Protein AF-A0A957N8L7-F1 (afdb_monomer_lite)

Secondary structure (DSSP, 8-state):
-HHHHHHHHHHHHHHHHHHHHHHHHHHHHHHHHHHHHHHHHHHHHHHT----------S-------SS---EEEE---TT----TT---EEE--HHHHHHHHHHHHHHHHHHHHHHHHHHTT-

pLDDT: mean 82.74, std 11.98, range [52.56, 98.06]

Radius of gyration: 49.32 Å; chains: 1; bounding box: 88×23×138 Å

Sequence (123 aa):
MKRVIVILVVIAVVGAGGWWALREFEARQAAQETAAADDTEVLDELNNIIWASGNLEPVTWAALNPLSPGLVTAIFVQQGDWVEAGDVLVALDDAVSRGAVEQAAAALAEAEAALAKLKAGAS

Structure (mmCIF, N/CA/C/O backbone):
data_AF-A0A957N8L7-F1
#
_entry.id   AF-A0A957N8L7-F1
#
loop_
_atom_site.group_PDB
_atom_site.id
_atom_site.type_symbol
_atom_site.label_atom_id
_atom_site.label_alt_id
_atom_site.label_comp_id
_atom_site.label_asym_id
_atom_site.label_entity_id
_atom_site.label_seq_id
_atom_site.pdbx_PDB_ins_code
_atom_site.Cartn_x
_atom_site.Cartn_y
_atom_site.Cartn_z
_atom_site.occupancy
_atom_site.B_iso_or_equiv
_atom_site.auth_seq_id
_atom_site.auth_comp_id
_atom_site.auth_asym_id
_atom_site.auth_atom_id
_atom_site.pdbx_PDB_model_num
ATOM 1 N N . MET A 1 1 ? 43.221 -11.003 -105.872 1.00 57.62 1 MET A N 1
ATOM 2 C CA . MET A 1 1 ? 42.058 -11.437 -105.057 1.00 57.62 1 MET A CA 1
ATOM 3 C C . MET A 1 1 ? 42.375 -11.641 -103.570 1.00 57.62 1 MET A C 1
ATOM 5 O O . MET A 1 1 ? 41.593 -11.187 -102.752 1.00 57.62 1 MET A O 1
ATOM 9 N N . LYS A 1 2 ? 43.531 -12.211 -103.182 1.00 65.88 2 LYS A N 1
ATOM 10 C CA . LYS A 1 2 ? 43.882 -12.456 -101.761 1.00 65.88 2 LYS A CA 1
ATOM 11 C C . LYS A 1 2 ? 43.935 -11.197 -100.867 1.00 65.88 2 LYS A C 1
ATOM 13 O O . LYS A 1 2 ? 43.547 -11.263 -99.712 1.00 65.88 2 LYS A O 1
ATOM 18 N N . ARG A 1 3 ? 44.355 -10.041 -101.401 1.00 70.50 3 ARG A N 1
ATOM 19 C CA . ARG A 1 3 ? 44.455 -8.773 -100.642 1.00 70.50 3 ARG A CA 1
ATOM 20 C C . ARG A 1 3 ? 43.099 -8.143 -100.291 1.00 70.50 3 ARG A C 1
ATOM 22 O O . ARG A 1 3 ? 42.978 -7.543 -99.236 1.00 70.50 3 ARG A O 1
ATOM 29 N N . VAL A 1 4 ? 42.082 -8.319 -101.139 1.00 79.88 4 VAL A N 1
ATOM 30 C CA . VAL A 1 4 ? 40.726 -7.781 -100.900 1.00 79.88 4 VAL A CA 1
ATOM 31 C C . VAL A 1 4 ? 40.023 -8.555 -99.783 1.00 79.88 4 VAL A C 1
ATOM 33 O O . VAL A 1 4 ? 39.358 -7.961 -98.943 1.00 79.88 4 VAL A O 1
ATOM 36 N N . ILE A 1 5 ? 40.247 -9.871 -99.721 1.00 82.31 5 ILE A N 1
ATOM 37 C CA . ILE A 1 5 ? 39.708 -10.737 -98.664 1.00 82.31 5 ILE A CA 1
ATOM 38 C C . ILE A 1 5 ? 40.285 -10.346 -97.297 1.00 82.31 5 ILE A C 1
ATOM 40 O O . ILE A 1 5 ? 39.541 -10.250 -96.329 1.00 82.31 5 ILE A O 1
ATOM 44 N N . VAL A 1 6 ? 41.587 -10.045 -97.220 1.00 83.12 6 VAL A N 1
ATOM 45 C CA . VAL A 1 6 ? 42.224 -9.606 -95.965 1.00 83.12 6 VAL A CA 1
ATOM 46 C C . VAL A 1 6 ? 41.625 -8.286 -95.466 1.00 83.12 6 VAL A C 1
ATOM 48 O O . VAL A 1 6 ? 41.342 -8.164 -94.280 1.00 83.12 6 VAL A O 1
ATOM 51 N N . ILE A 1 7 ? 41.365 -7.326 -96.357 1.00 83.94 7 ILE A N 1
ATOM 52 C CA . ILE A 1 7 ? 40.774 -6.031 -95.977 1.00 83.94 7 ILE A CA 1
ATOM 53 C C . ILE A 1 7 ? 39.334 -6.204 -95.469 1.00 83.94 7 ILE A C 1
ATOM 55 O O . ILE A 1 7 ? 38.971 -5.612 -94.455 1.00 83.94 7 ILE A O 1
ATOM 59 N N . LEU A 1 8 ? 38.531 -7.055 -96.115 1.00 86.94 8 LEU A N 1
ATOM 60 C CA . LEU A 1 8 ? 37.161 -7.340 -95.672 1.00 86.94 8 LEU A CA 1
ATOM 61 C C . LEU A 1 8 ? 37.110 -8.016 -94.298 1.00 86.94 8 LEU A C 1
ATOM 63 O O . LEU A 1 8 ? 36.272 -7.657 -93.474 1.00 86.94 8 LEU A O 1
ATOM 67 N N . VAL A 1 9 ? 38.023 -8.951 -94.026 1.00 86.69 9 VAL A N 1
ATOM 68 C CA . VAL A 1 9 ? 38.108 -9.615 -92.717 1.00 86.69 9 VAL A CA 1
ATOM 69 C C . VAL A 1 9 ? 38.482 -8.616 -91.622 1.00 86.69 9 VAL A C 1
ATOM 71 O O . VAL 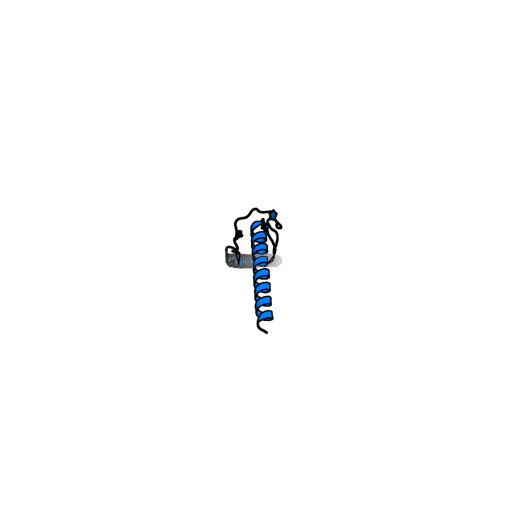A 1 9 ? 37.878 -8.632 -90.555 1.00 86.69 9 VAL A O 1
ATOM 74 N N . VAL A 1 10 ? 39.417 -7.700 -91.889 1.00 86.31 10 VAL A N 1
ATOM 75 C CA . VAL A 1 10 ? 39.798 -6.665 -90.914 1.00 86.31 10 VAL A CA 1
ATOM 76 C C . VAL A 1 10 ? 38.620 -5.738 -90.601 1.00 86.31 10 VAL A C 1
ATOM 78 O O . VAL A 1 10 ? 38.361 -5.465 -89.432 1.00 86.31 10 VAL A O 1
ATOM 81 N N . ILE A 1 11 ? 37.858 -5.310 -91.610 1.00 87.62 11 ILE A N 1
ATOM 82 C CA . ILE A 1 11 ? 36.674 -4.460 -91.400 1.00 87.62 11 ILE A CA 1
ATOM 83 C C . ILE A 1 11 ? 35.599 -5.200 -90.593 1.00 87.62 11 ILE A C 1
ATOM 85 O O . ILE A 1 11 ? 35.014 -4.615 -89.684 1.00 87.62 11 ILE A O 1
ATOM 89 N N . ALA A 1 12 ? 35.373 -6.486 -90.868 1.00 87.50 12 ALA A N 1
ATOM 90 C CA . ALA A 1 12 ? 34.419 -7.294 -90.112 1.00 87.50 12 ALA A CA 1
ATOM 91 C C . ALA A 1 12 ? 34.828 -7.446 -88.636 1.00 87.50 12 ALA A C 1
ATOM 93 O O . ALA A 1 12 ? 33.980 -7.353 -87.752 1.00 87.50 12 ALA A O 1
ATOM 94 N N . VAL A 1 13 ? 36.125 -7.616 -88.358 1.00 86.06 13 VAL A N 1
ATOM 95 C CA . VAL A 1 13 ? 36.645 -7.726 -86.986 1.00 86.06 13 VAL A CA 1
ATOM 96 C C . VAL A 1 13 ? 36.540 -6.397 -86.237 1.00 86.06 13 VAL A C 1
ATOM 98 O O . VAL A 1 13 ? 36.128 -6.390 -85.080 1.00 86.06 13 VAL A O 1
ATOM 101 N N . VAL A 1 14 ? 36.839 -5.266 -86.883 1.00 85.81 14 VAL A N 1
ATOM 102 C CA . VAL A 1 14 ? 36.686 -3.940 -86.256 1.00 85.81 14 VAL A CA 1
ATOM 103 C C . VAL A 1 14 ? 35.211 -3.596 -86.038 1.00 85.81 14 VAL A C 1
ATOM 105 O O . VAL A 1 14 ? 34.862 -3.077 -84.982 1.00 85.81 14 VAL A O 1
ATOM 108 N N . GLY A 1 15 ? 34.331 -3.937 -86.983 1.00 84.81 15 GLY A N 1
ATOM 109 C CA . GLY A 1 15 ? 32.886 -3.756 -86.831 1.00 84.81 15 GLY A CA 1
ATOM 110 C C . GLY A 1 15 ? 32.309 -4.596 -85.691 1.00 84.81 15 GLY A C 1
ATOM 111 O O . GLY A 1 15 ? 31.559 -4.081 -84.867 1.00 84.81 15 GLY A O 1
ATOM 112 N N . ALA A 1 16 ? 32.716 -5.864 -85.590 1.00 80.94 16 ALA A N 1
ATOM 113 C CA . ALA A 1 16 ? 32.310 -6.745 -84.499 1.00 80.94 16 ALA A CA 1
ATOM 114 C C . ALA A 1 16 ? 32.873 -6.287 -83.143 1.00 80.94 16 ALA A C 1
ATOM 116 O O . ALA A 1 16 ? 32.150 -6.301 -82.151 1.00 80.94 16 ALA A O 1
ATOM 117 N N . GLY A 1 17 ? 34.130 -5.832 -83.102 1.00 81.75 17 GLY A N 1
ATOM 118 C CA . GLY A 1 17 ? 34.754 -5.293 -81.893 1.00 81.75 17 GLY A CA 1
ATOM 119 C C . GLY A 1 17 ? 34.100 -3.994 -81.418 1.00 81.75 17 GLY A C 1
ATOM 120 O O . GLY A 1 17 ? 33.821 -3.847 -80.231 1.00 81.75 17 GLY A O 1
ATOM 121 N N . GLY A 1 18 ? 33.785 -3.085 -82.346 1.00 84.25 18 GLY A N 1
ATOM 122 C CA . GLY A 1 18 ? 33.058 -1.849 -82.051 1.00 84.25 18 GLY A CA 1
ATOM 123 C C . GLY A 1 18 ? 31.635 -2.113 -81.561 1.00 84.25 18 GLY A C 1
ATOM 124 O O . GLY A 1 18 ? 31.207 -1.524 -80.573 1.00 84.25 18 GLY A O 1
ATOM 125 N N . TRP A 1 19 ? 30.921 -3.050 -82.190 1.00 84.69 19 TRP A N 1
ATOM 126 C CA . TRP A 1 19 ? 29.570 -3.432 -81.771 1.00 84.69 19 TRP A CA 1
ATOM 127 C C . TRP A 1 19 ? 29.549 -4.117 -80.397 1.00 84.69 19 TRP A C 1
ATOM 129 O O . TRP A 1 19 ? 28.683 -3.829 -79.573 1.00 84.69 19 TRP A O 1
ATOM 139 N N . TRP A 1 20 ? 30.529 -4.979 -80.112 1.00 86.56 20 TRP A N 1
ATOM 140 C CA . TRP A 1 20 ? 30.641 -5.651 -78.817 1.00 86.56 20 TRP A CA 1
ATOM 141 C C . TRP A 1 20 ? 30.964 -4.672 -77.680 1.00 86.56 20 TRP A C 1
ATOM 143 O O . TRP A 1 20 ? 30.354 -4.748 -76.617 1.00 86.56 20 TRP A O 1
ATOM 153 N N . ALA A 1 21 ? 31.852 -3.702 -77.927 1.00 83.38 21 ALA A N 1
ATOM 154 C CA . ALA A 1 21 ? 32.194 -2.668 -76.953 1.00 83.38 21 ALA A CA 1
ATOM 155 C C . ALA A 1 21 ? 31.006 -1.750 -76.617 1.00 83.38 21 ALA A C 1
ATOM 157 O O . ALA A 1 21 ? 30.816 -1.400 -75.455 1.00 83.38 21 ALA A O 1
ATOM 158 N N . LEU A 1 22 ? 30.186 -1.394 -77.613 1.00 81.62 22 LEU A N 1
ATOM 159 C CA . LEU A 1 22 ? 28.981 -0.589 -77.391 1.00 81.62 22 LEU A CA 1
ATOM 160 C C . LEU A 1 22 ? 27.934 -1.352 -76.570 1.00 81.62 22 LEU A C 1
ATOM 162 O O . LEU A 1 22 ? 27.386 -0.805 -75.618 1.00 81.62 22 LEU A O 1
ATOM 166 N N . ARG A 1 23 ? 27.724 -2.639 -76.868 1.00 81.56 23 ARG A N 1
ATOM 167 C CA . ARG A 1 23 ? 26.778 -3.489 -76.129 1.00 81.56 23 ARG A CA 1
ATOM 168 C C . ARG A 1 23 ? 27.188 -3.699 -74.668 1.00 81.56 23 ARG A C 1
ATOM 170 O O . ARG A 1 23 ? 26.340 -3.700 -73.780 1.00 81.56 23 ARG A O 1
ATOM 177 N N . GLU A 1 24 ? 28.482 -3.879 -74.420 1.00 77.00 24 GLU A N 1
ATOM 178 C CA . GLU A 1 24 ? 29.035 -4.008 -73.068 1.00 77.00 24 GLU A CA 1
ATOM 179 C C . GLU A 1 24 ? 28.878 -2.703 -72.270 1.00 77.00 24 GLU A C 1
ATOM 181 O O . GLU A 1 24 ? 28.625 -2.730 -71.067 1.00 77.00 24 GLU A O 1
ATOM 186 N N . PHE A 1 25 ? 28.986 -1.551 -72.935 1.00 74.56 25 PHE A N 1
ATOM 187 C CA . PHE A 1 25 ? 28.799 -0.249 -72.300 1.00 74.56 25 PHE A CA 1
ATOM 188 C C . PHE A 1 25 ? 27.332 0.010 -71.920 1.00 74.56 25 PHE A C 1
ATOM 190 O O . PHE A 1 25 ? 27.065 0.452 -70.803 1.00 74.56 25 PHE A O 1
ATOM 197 N N . GLU A 1 26 ? 26.383 -0.340 -72.792 1.00 73.75 26 GLU A N 1
ATOM 198 C CA . GLU A 1 26 ? 24.941 -0.247 -72.507 1.00 73.75 26 GLU A CA 1
ATOM 199 C C . GLU A 1 26 ? 24.515 -1.172 -71.356 1.00 73.75 26 GLU A C 1
ATOM 201 O O . GLU A 1 26 ? 23.784 -0.755 -70.460 1.00 73.75 26 GLU A O 1
ATOM 206 N N . ALA A 1 27 ? 25.021 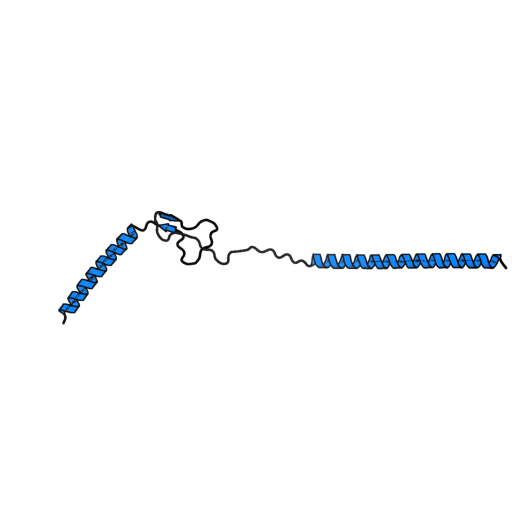-2.411 -71.320 1.00 69.75 27 ALA A N 1
ATOM 207 C CA . ALA A 1 27 ? 24.726 -3.352 -70.238 1.00 69.75 27 ALA A CA 1
ATOM 208 C C . ALA A 1 27 ? 25.233 -2.859 -68.870 1.00 69.75 27 ALA A C 1
ATOM 210 O O . ALA A 1 27 ? 24.568 -3.053 -67.851 1.00 69.75 27 ALA A O 1
ATOM 211 N N . ARG A 1 28 ? 26.393 -2.189 -68.842 1.00 69.44 28 ARG A N 1
ATOM 212 C CA . ARG A 1 28 ? 26.940 -1.588 -67.617 1.00 69.44 28 ARG A CA 1
ATOM 213 C C . ARG A 1 28 ? 26.137 -0.377 -67.154 1.00 69.44 28 ARG A C 1
ATOM 215 O O . ARG A 1 28 ? 25.945 -0.227 -65.952 1.00 69.44 28 ARG A O 1
ATOM 222 N N . GLN A 1 29 ? 25.643 0.447 -68.079 1.00 68.19 29 GLN A N 1
ATOM 223 C CA . GLN A 1 29 ? 24.766 1.569 -67.732 1.00 68.19 29 GLN A CA 1
ATOM 224 C C . GLN A 1 29 ? 23.431 1.092 -67.161 1.00 68.19 29 GLN A C 1
ATOM 226 O O . GLN A 1 29 ? 23.040 1.568 -66.102 1.00 68.19 29 GLN A O 1
ATOM 231 N N . ALA A 1 30 ? 22.789 0.097 -67.782 1.00 67.88 30 ALA A N 1
ATOM 232 C CA . ALA A 1 30 ? 21.531 -0.457 -67.279 1.00 67.88 30 ALA A CA 1
ATOM 233 C C . ALA A 1 30 ? 21.679 -1.049 -65.863 1.00 67.88 30 ALA A C 1
ATOM 235 O O . ALA A 1 30 ? 20.825 -0.839 -65.002 1.00 67.88 30 ALA A O 1
ATOM 236 N N . ALA A 1 31 ? 22.791 -1.740 -65.584 1.00 64.44 31 ALA A N 1
ATOM 237 C CA . ALA A 1 31 ? 23.078 -2.259 -64.246 1.00 64.44 31 ALA A CA 1
ATOM 238 C C . ALA A 1 31 ? 23.281 -1.140 -63.207 1.00 64.44 31 ALA A C 1
ATOM 240 O O . ALA A 1 31 ? 22.852 -1.274 -62.064 1.00 64.44 31 ALA A O 1
ATOM 241 N N . GLN A 1 32 ? 23.904 -0.029 -63.604 1.00 61.72 32 GLN A N 1
ATOM 242 C CA . GLN A 1 32 ? 24.148 1.113 -62.724 1.00 61.72 32 GLN A CA 1
ATOM 243 C C . GLN A 1 32 ? 22.876 1.931 -62.453 1.00 61.72 32 GLN A C 1
ATOM 245 O O . GLN A 1 32 ? 22.694 2.419 -61.343 1.00 61.72 32 GLN A O 1
ATOM 250 N N . GLU A 1 33 ? 21.980 2.039 -63.433 1.00 63.12 33 GLU A N 1
ATOM 251 C CA . GLU A 1 33 ? 20.679 2.704 -63.287 1.00 63.12 33 GLU A CA 1
ATOM 252 C C . GLU A 1 33 ? 19.735 1.902 -62.376 1.00 63.12 33 GLU A C 1
ATOM 254 O O . GLU A 1 33 ? 19.034 2.480 -61.552 1.00 63.12 33 GLU A O 1
ATOM 259 N N . THR A 1 34 ? 19.792 0.566 -62.450 1.00 62.88 34 THR A N 1
ATOM 260 C CA . THR A 1 34 ? 19.025 -0.326 -61.560 1.00 62.88 34 THR A CA 1
ATOM 261 C C . THR A 1 34 ? 19.531 -0.245 -60.116 1.00 62.88 34 THR A C 1
ATOM 263 O O . THR A 1 34 ? 18.728 -0.147 -59.196 1.00 62.88 34 THR A O 1
ATOM 266 N N . ALA A 1 35 ? 20.855 -0.210 -59.911 1.00 61.34 35 ALA A N 1
ATOM 267 C CA . ALA A 1 35 ? 21.445 -0.029 -58.581 1.00 61.34 35 ALA A CA 1
ATOM 268 C C . ALA A 1 35 ? 21.132 1.356 -57.986 1.00 61.34 35 ALA A C 1
ATOM 270 O O . ALA A 1 35 ? 20.843 1.468 -56.801 1.00 61.34 35 ALA A O 1
ATOM 271 N N . ALA A 1 36 ? 21.133 2.408 -58.813 1.00 61.44 36 ALA A N 1
ATOM 272 C CA . ALA A 1 36 ? 20.736 3.742 -58.375 1.00 61.44 36 ALA A CA 1
ATOM 273 C C . ALA A 1 36 ? 19.242 3.809 -58.016 1.00 61.44 36 ALA A C 1
ATOM 275 O O . ALA A 1 36 ? 18.890 4.491 -57.060 1.00 61.44 36 ALA A O 1
ATOM 276 N N . ALA A 1 37 ? 18.367 3.106 -58.743 1.00 61.16 37 ALA A N 1
ATOM 277 C CA . ALA A 1 37 ? 16.939 3.037 -58.430 1.00 61.16 37 ALA A CA 1
ATOM 278 C C . ALA A 1 37 ? 16.674 2.330 -57.088 1.00 61.16 37 ALA A C 1
ATOM 280 O O . ALA A 1 37 ? 15.946 2.884 -56.267 1.00 61.16 37 ALA A O 1
ATOM 281 N N . ASP A 1 38 ? 17.331 1.190 -56.838 1.00 60.34 38 ASP A N 1
ATOM 282 C CA . ASP A 1 38 ? 17.267 0.469 -55.554 1.00 60.34 38 ASP A CA 1
ATOM 283 C C . ASP A 1 38 ? 17.755 1.352 -54.392 1.00 60.34 38 ASP A C 1
ATOM 285 O O . ASP A 1 38 ? 17.081 1.483 -53.371 1.00 60.34 38 ASP A O 1
ATOM 289 N N . ASP A 1 39 ? 18.890 2.038 -54.565 1.00 60.03 39 ASP A N 1
ATOM 290 C CA . ASP A 1 39 ? 19.417 2.954 -53.547 1.00 60.03 39 ASP A CA 1
ATOM 291 C C . ASP A 1 39 ? 18.450 4.122 -53.275 1.00 60.03 39 ASP A C 1
ATOM 293 O O . ASP A 1 39 ? 18.357 4.609 -52.147 1.00 60.03 39 ASP A O 1
ATOM 297 N N . THR A 1 40 ? 17.701 4.571 -54.289 1.00 60.97 40 THR A N 1
ATOM 298 C CA . THR A 1 40 ? 16.724 5.658 -54.136 1.00 60.97 40 THR A CA 1
ATOM 299 C C . THR A 1 40 ? 15.458 5.186 -53.411 1.00 60.97 40 THR A C 1
ATOM 301 O O . THR A 1 40 ? 14.948 5.923 -52.569 1.00 60.97 40 THR A O 1
ATOM 304 N N . GLU A 1 41 ? 14.976 3.965 -53.677 1.00 60.16 41 GLU A N 1
ATOM 305 C CA . GLU A 1 41 ? 13.837 3.364 -52.959 1.00 60.16 41 GLU A CA 1
ATOM 306 C C . GLU A 1 41 ? 14.155 3.133 -51.475 1.00 60.16 41 GLU A C 1
ATOM 308 O O . GLU A 1 41 ? 13.364 3.505 -50.606 1.00 60.16 41 GLU A O 1
ATOM 313 N N . VAL A 1 42 ? 15.342 2.605 -51.162 1.00 59.94 42 VAL A N 1
ATOM 314 C CA . VAL A 1 42 ? 15.759 2.359 -49.769 1.00 59.94 42 VAL A CA 1
ATOM 315 C C . VAL A 1 42 ? 15.887 3.670 -48.978 1.00 59.94 42 VAL A C 1
ATOM 317 O O . VAL A 1 42 ? 15.563 3.723 -47.788 1.00 59.94 42 VAL A O 1
ATOM 320 N N . LEU A 1 43 ? 16.333 4.755 -49.618 1.00 60.75 43 LEU A N 1
ATOM 321 C CA . LEU A 1 43 ? 16.415 6.074 -48.982 1.00 60.75 43 LEU A CA 1
ATOM 322 C C . LEU A 1 43 ? 15.036 6.709 -48.741 1.00 60.75 43 LEU A C 1
ATOM 324 O O . LEU A 1 43 ? 14.866 7.418 -47.746 1.00 60.75 43 LEU A O 1
ATOM 328 N N . ASP A 1 44 ? 14.054 6.454 -49.608 1.00 63.53 44 ASP A N 1
ATOM 329 C CA . ASP A 1 44 ? 12.684 6.952 -49.435 1.00 63.53 44 ASP A CA 1
ATOM 330 C C . ASP A 1 44 ? 11.959 6.222 -48.287 1.00 63.53 44 ASP A C 1
ATOM 332 O O . ASP A 1 44 ? 11.289 6.851 -47.465 1.00 63.53 44 ASP A O 1
ATOM 336 N N . GLU A 1 45 ? 12.193 4.913 -48.132 1.00 62.31 45 GLU A N 1
ATOM 337 C CA . GLU A 1 45 ? 11.644 4.122 -47.022 1.00 62.31 45 GLU A CA 1
ATOM 338 C C . GLU A 1 45 ? 12.197 4.567 -45.652 1.00 62.31 45 GLU A C 1
ATOM 340 O O . GLU A 1 45 ? 11.447 4.670 -44.677 1.00 62.31 45 GLU A O 1
ATOM 345 N N . LEU A 1 46 ? 13.484 4.931 -45.576 1.00 61.22 46 LEU A N 1
ATOM 346 C CA . LEU A 1 46 ? 14.097 5.473 -44.353 1.00 61.22 46 LEU A CA 1
ATOM 347 C C . LEU A 1 46 ? 13.614 6.894 -44.012 1.00 61.22 46 LEU A C 1
ATOM 349 O O . LEU A 1 46 ? 13.537 7.247 -42.832 1.00 61.22 46 LEU A O 1
ATOM 353 N N . ASN A 1 47 ? 13.252 7.701 -45.014 1.00 62.97 47 ASN A N 1
ATOM 354 C CA . ASN A 1 47 ? 12.650 9.023 -44.804 1.00 62.97 47 ASN A CA 1
ATOM 355 C C . ASN A 1 47 ? 11.188 8.948 -44.334 1.00 62.97 47 ASN A C 1
ATOM 357 O O . ASN A 1 47 ? 10.667 9.936 -43.813 1.00 62.97 47 ASN A O 1
ATOM 361 N N . ASN A 1 48 ? 10.539 7.788 -44.459 1.00 64.75 48 ASN A N 1
ATOM 362 C CA . ASN A 1 48 ? 9.158 7.570 -44.034 1.00 64.75 48 ASN A CA 1
ATOM 363 C C . ASN A 1 48 ? 9.033 6.988 -42.609 1.00 64.75 48 ASN A C 1
ATOM 365 O O . ASN A 1 48 ? 8.015 6.394 -42.248 1.00 64.75 48 ASN A O 1
ATOM 369 N N . ILE A 1 49 ? 10.055 7.157 -41.764 1.00 72.06 49 ILE A N 1
ATOM 370 C CA . ILE A 1 49 ? 9.982 6.799 -40.344 1.00 72.06 49 ILE A CA 1
ATOM 371 C C . ILE A 1 49 ? 9.475 8.012 -39.556 1.00 72.06 49 ILE A C 1
ATOM 373 O O . ILE A 1 49 ? 10.214 8.953 -39.260 1.00 72.06 49 ILE A O 1
ATOM 377 N N . ILE A 1 50 ? 8.195 7.985 -39.184 1.00 76.75 50 ILE A N 1
ATOM 378 C CA . ILE A 1 50 ? 7.611 8.975 -38.275 1.00 76.75 50 ILE A CA 1
ATOM 379 C C . ILE A 1 50 ? 8.015 8.611 -36.844 1.00 76.75 50 ILE A C 1
ATOM 381 O O . ILE A 1 50 ? 7.471 7.691 -36.234 1.00 76.75 50 ILE A O 1
ATOM 385 N N . TRP A 1 51 ? 8.973 9.353 -36.294 1.00 74.19 51 TRP A N 1
ATOM 386 C CA . TRP A 1 51 ? 9.376 9.227 -34.897 1.00 74.19 51 TRP A CA 1
ATOM 387 C C . TRP A 1 51 ? 8.342 9.893 -33.987 1.00 74.19 51 TRP A C 1
ATOM 389 O O . TRP A 1 51 ? 8.234 11.118 -33.937 1.00 74.19 51 TRP A O 1
ATOM 399 N N . ALA A 1 52 ? 7.593 9.083 -33.243 1.00 77.19 52 ALA A N 1
ATOM 400 C CA . ALA A 1 52 ? 6.720 9.549 -32.175 1.00 77.19 52 ALA A CA 1
ATOM 401 C C . ALA A 1 52 ? 7.405 9.297 -30.826 1.00 77.19 52 ALA A C 1
ATOM 403 O O . ALA A 1 52 ? 7.577 8.154 -30.409 1.00 77.19 52 ALA A O 1
ATOM 404 N N . SER A 1 53 ? 7.816 10.372 -30.155 1.00 81.94 53 SER A N 1
ATOM 405 C CA . SER A 1 53 ? 8.271 10.316 -28.765 1.00 81.94 53 SER A CA 1
ATOM 406 C C . SER A 1 53 ? 7.108 10.680 -27.849 1.00 81.94 53 SER A C 1
ATOM 408 O O . SER A 1 53 ? 6.390 11.648 -28.103 1.00 81.94 53 SER A O 1
ATOM 410 N N . GLY A 1 54 ? 6.917 9.899 -26.793 1.00 81.81 54 GLY A N 1
ATOM 411 C CA . GLY A 1 54 ? 5.901 10.125 -25.776 1.00 81.81 54 GLY A CA 1
ATOM 412 C C . GLY A 1 54 ? 6.437 9.715 -24.413 1.00 81.81 54 GLY A C 1
ATOM 413 O O . GLY A 1 54 ? 7.294 8.837 -24.313 1.00 81.81 54 GLY A O 1
ATOM 414 N N . ASN A 1 55 ? 5.941 10.360 -23.363 1.00 85.56 55 ASN A N 1
ATOM 415 C CA . ASN A 1 55 ? 6.291 9.992 -21.999 1.00 85.56 55 ASN A CA 1
ATOM 416 C C . ASN A 1 55 ? 5.350 8.896 -21.507 1.00 85.56 55 ASN A C 1
ATOM 418 O O . ASN A 1 55 ? 4.141 8.954 -21.728 1.00 85.56 55 ASN A O 1
ATOM 422 N N . LEU A 1 56 ? 5.915 7.903 -20.825 1.00 85.19 56 LEU A N 1
ATOM 423 C CA . LEU A 1 56 ? 5.129 6.913 -20.108 1.00 85.19 56 LEU A CA 1
ATOM 424 C C .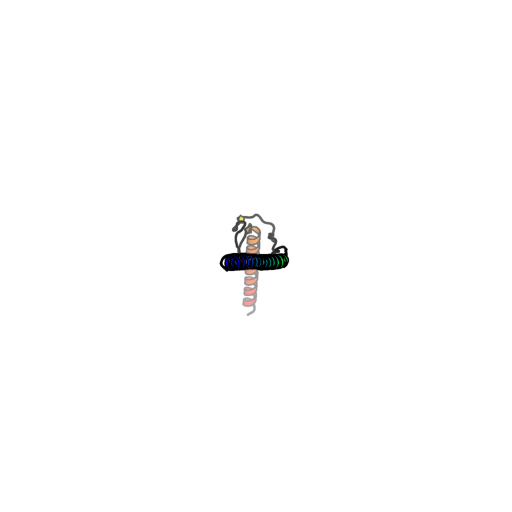 LEU A 1 56 ? 4.732 7.503 -18.759 1.00 85.19 56 LEU A C 1
ATOM 426 O O . LEU A 1 56 ? 5.591 7.772 -17.919 1.00 85.19 56 LEU A O 1
ATOM 430 N N . GLU A 1 57 ? 3.432 7.682 -18.562 1.00 85.62 57 GLU A N 1
ATOM 431 C CA . GLU A 1 57 ? 2.863 8.035 -17.269 1.00 85.62 57 GLU A CA 1
ATOM 432 C C . GLU A 1 57 ? 2.124 6.829 -16.678 1.00 85.62 57 GLU A C 1
ATOM 434 O O . GLU A 1 57 ? 1.450 6.089 -17.403 1.00 85.62 57 GLU A O 1
ATOM 439 N N . PRO A 1 58 ? 2.255 6.591 -15.365 1.00 84.19 58 PRO A N 1
ATOM 440 C CA . PRO A 1 58 ? 1.518 5.531 -14.701 1.00 84.19 58 PRO A CA 1
ATOM 441 C C . PRO A 1 58 ? 0.015 5.817 -14.764 1.00 84.19 58 PRO A C 1
ATOM 443 O O . PRO A 1 58 ? -0.430 6.925 -14.476 1.00 84.19 58 PRO A O 1
ATOM 446 N N . VAL A 1 59 ? -0.778 4.788 -15.078 1.00 86.44 59 VAL A N 1
ATOM 447 C CA . VAL A 1 59 ? -2.250 4.888 -15.160 1.00 86.44 59 VAL A CA 1
ATOM 448 C C . VAL A 1 59 ? -2.857 5.347 -13.833 1.00 86.44 59 VAL A C 1
ATOM 450 O O . VAL A 1 59 ? -3.902 5.995 -13.800 1.00 86.44 59 VAL A O 1
ATOM 453 N N . THR A 1 60 ? -2.229 4.992 -12.713 1.00 83.00 60 THR A N 1
ATOM 454 C CA . THR A 1 60 ? -2.709 5.352 -11.381 1.00 83.00 60 THR A CA 1
ATOM 455 C C . THR A 1 60 ? -1.523 5.549 -10.453 1.00 83.00 60 THR A C 1
ATOM 457 O O . THR A 1 60 ? -0.595 4.741 -10.431 1.00 83.00 60 THR A O 1
ATOM 460 N N . TRP A 1 61 ? -1.559 6.631 -9.683 1.00 83.94 61 TRP A N 1
ATOM 461 C CA . TRP A 1 61 ? -0.564 6.940 -8.666 1.00 83.94 61 TRP A CA 1
ATOM 462 C C . TRP A 1 61 ? -1.257 7.040 -7.313 1.00 83.94 61 TRP A C 1
ATOM 464 O O . TRP A 1 61 ? -2.329 7.636 -7.207 1.00 83.94 61 TRP A O 1
ATOM 474 N N . ALA A 1 62 ? -0.652 6.459 -6.283 1.00 83.56 62 ALA A N 1
ATOM 475 C CA . ALA A 1 62 ? -1.168 6.506 -4.924 1.00 83.56 62 ALA A CA 1
ATOM 476 C C . ALA A 1 62 ? -0.046 6.930 -3.976 1.00 83.56 62 ALA A C 1
ATOM 478 O O . ALA A 1 62 ? 1.012 6.305 -3.931 1.00 83.56 62 ALA A O 1
ATOM 479 N N . ALA A 1 63 ? -0.281 8.001 -3.219 1.00 83.56 63 ALA A N 1
ATOM 480 C CA . ALA A 1 63 ? 0.614 8.404 -2.145 1.00 83.56 63 ALA A CA 1
ATOM 481 C C . ALA A 1 63 ? 0.263 7.616 -0.878 1.00 83.56 63 ALA A C 1
ATOM 483 O O . ALA A 1 63 ? -0.869 7.679 -0.397 1.00 83.56 63 ALA A O 1
ATOM 484 N N . LEU A 1 64 ? 1.235 6.889 -0.330 1.00 84.62 64 LEU A N 1
ATOM 485 C CA . LEU A 1 64 ? 1.066 6.158 0.920 1.00 84.62 64 LEU A CA 1
ATOM 486 C C . LEU A 1 64 ? 1.256 7.114 2.102 1.00 84.62 64 LEU A C 1
ATOM 488 O O . LEU A 1 64 ? 2.357 7.612 2.320 1.00 84.62 64 LEU A O 1
ATOM 492 N N . ASN A 1 65 ? 0.195 7.345 2.874 1.00 86.19 65 ASN A N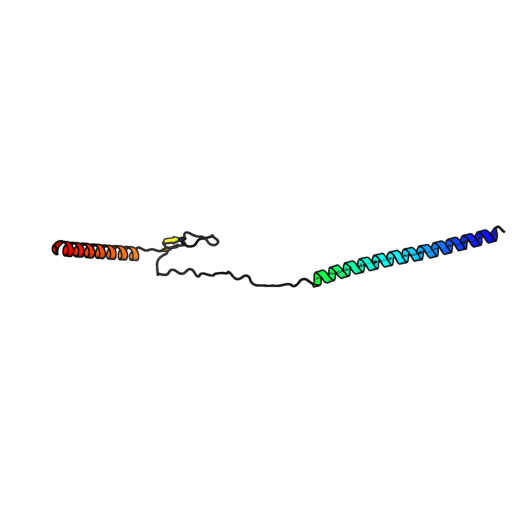 1
ATOM 493 C CA . ASN A 1 65 ? 0.249 8.111 4.115 1.00 86.19 65 ASN A CA 1
ATOM 494 C C . ASN A 1 65 ? -0.559 7.398 5.208 1.00 86.19 65 ASN A C 1
ATOM 496 O O . ASN A 1 65 ? -1.695 6.995 4.948 1.00 86.19 65 ASN A O 1
ATOM 500 N N . PRO A 1 66 ? -0.022 7.262 6.432 1.00 84.62 66 PRO A N 1
ATOM 501 C CA . PRO A 1 66 ? -0.804 6.813 7.576 1.00 84.62 66 PRO A CA 1
ATOM 502 C C . PRO A 1 66 ? -2.006 7.733 7.821 1.00 84.62 66 PRO A C 1
ATOM 504 O O . PRO A 1 66 ? -1.857 8.953 7.866 1.00 84.62 66 PRO A O 1
ATOM 507 N N . LEU A 1 67 ? -3.194 7.157 8.025 1.00 84.44 67 LEU A N 1
ATOM 508 C CA . LEU A 1 67 ? -4.403 7.928 8.362 1.00 84.44 67 LEU A CA 1
ATOM 509 C C . LEU A 1 67 ? -4.373 8.468 9.796 1.00 84.44 67 LEU A C 1
ATOM 511 O O . LEU A 1 67 ? -5.093 9.406 10.128 1.00 84.44 67 LEU A O 1
ATOM 515 N N . SER A 1 68 ? -3.587 7.846 10.670 1.00 83.50 68 SER A N 1
ATOM 516 C CA . SER A 1 68 ? -3.462 8.227 12.072 1.00 83.50 68 SER A CA 1
ATOM 517 C C . SER A 1 68 ? -1.990 8.284 12.464 1.00 83.50 68 SER A C 1
ATOM 519 O O . SER A 1 68 ? -1.202 7.463 11.985 1.00 83.50 68 SER A O 1
ATOM 521 N N . PRO A 1 69 ? -1.602 9.244 13.320 1.00 81.31 69 PRO A N 1
ATOM 522 C CA . PRO A 1 69 ? -0.252 9.291 13.853 1.00 81.31 69 PRO A CA 1
ATOM 523 C C . PRO A 1 69 ? -0.017 8.065 14.738 1.00 81.31 69 PRO A C 1
ATOM 525 O O . PRO A 1 69 ? -0.846 7.726 15.579 1.00 81.31 69 PRO A O 1
ATOM 528 N N . GLY A 1 70 ? 1.122 7.409 14.553 1.00 84.06 70 GLY A N 1
ATOM 529 C CA . GLY A 1 70 ? 1.480 6.208 15.295 1.00 84.06 70 GLY A CA 1
ATOM 530 C C . GLY A 1 70 ? 2.932 5.826 15.055 1.00 84.06 70 GLY A C 1
ATOM 531 O O . GLY A 1 70 ? 3.560 6.285 14.098 1.00 84.06 70 GLY A O 1
ATOM 532 N N . LEU A 1 71 ? 3.472 4.997 15.944 1.00 88.50 71 LEU A N 1
ATOM 533 C CA . LEU A 1 71 ? 4.801 4.424 15.777 1.00 88.50 71 LEU A CA 1
ATOM 534 C C . LEU A 1 71 ? 4.718 3.220 14.835 1.00 88.50 71 LEU A C 1
ATOM 536 O O . LEU A 1 71 ? 3.810 2.405 14.968 1.00 88.50 71 LEU A O 1
ATOM 540 N N . VAL A 1 72 ? 5.665 3.084 13.909 1.00 91.38 72 VAL A N 1
ATOM 541 C CA . VAL A 1 72 ? 5.762 1.893 13.053 1.00 91.38 72 VAL A CA 1
ATOM 542 C C . VAL A 1 72 ? 6.317 0.728 13.868 1.00 91.38 72 VAL A C 1
ATOM 544 O O . VAL A 1 72 ? 7.410 0.830 14.422 1.00 91.38 72 VAL A O 1
ATOM 547 N N . THR A 1 73 ? 5.579 -0.378 13.925 1.00 92.44 73 THR A N 1
ATOM 548 C CA . THR A 1 73 ? 5.987 -1.604 14.628 1.00 92.44 73 THR A CA 1
ATOM 549 C C . THR A 1 73 ? 6.595 -2.631 13.681 1.00 92.44 73 THR A C 1
ATOM 551 O O . THR A 1 73 ? 7.544 -3.317 14.057 1.00 92.44 73 THR A O 1
ATOM 554 N N . ALA A 1 74 ? 6.093 -2.717 12.447 1.00 91.12 74 ALA A N 1
ATOM 555 C CA . ALA A 1 74 ? 6.626 -3.609 11.424 1.00 91.12 74 ALA A CA 1
ATOM 556 C C . ALA A 1 74 ? 6.409 -3.054 10.013 1.00 91.12 74 ALA A C 1
ATOM 558 O O . ALA A 1 74 ? 5.441 -2.341 9.750 1.00 91.12 74 ALA A O 1
ATOM 559 N N . ILE A 1 75 ? 7.303 -3.427 9.099 1.00 92.94 75 ILE A N 1
ATOM 560 C CA . ILE A 1 75 ? 7.196 -3.171 7.660 1.00 92.94 75 ILE A CA 1
ATOM 561 C C . ILE A 1 75 ? 7.241 -4.535 6.975 1.00 92.94 75 ILE A C 1
ATOM 563 O O . ILE A 1 75 ? 8.147 -5.322 7.247 1.00 92.94 75 ILE A O 1
ATOM 567 N N . PHE A 1 76 ? 6.262 -4.820 6.120 1.00 91.62 76 PHE A N 1
ATOM 568 C CA . PHE A 1 76 ? 6.090 -6.141 5.505 1.00 91.62 76 PHE A CA 1
ATOM 569 C C . PHE A 1 76 ? 6.539 -6.202 4.045 1.00 91.62 76 PHE A C 1
ATOM 571 O O . PHE A 1 76 ? 6.586 -7.285 3.472 1.00 91.62 76 PHE A O 1
ATOM 578 N N . VAL A 1 77 ? 6.879 -5.057 3.454 1.00 93.19 77 VAL A N 1
ATOM 579 C CA . VAL A 1 77 ? 7.218 -4.929 2.034 1.00 93.19 77 VAL A CA 1
ATOM 580 C C . VAL A 1 77 ? 8.545 -4.211 1.845 1.00 93.19 77 VAL A C 1
ATOM 582 O O . VAL A 1 77 ? 8.929 -3.357 2.649 1.00 93.19 77 VAL A O 1
ATOM 585 N N . GLN A 1 78 ? 9.244 -4.549 0.769 1.00 91.19 78 GLN A N 1
ATOM 586 C CA . GLN A 1 78 ? 10.477 -3.900 0.350 1.00 91.19 78 GLN A CA 1
ATOM 587 C C . GLN A 1 78 ? 10.263 -3.084 -0.922 1.00 91.19 78 GLN A C 1
ATOM 589 O O . GLN A 1 78 ? 9.279 -3.219 -1.651 1.00 91.19 78 GLN A O 1
ATOM 594 N N . GLN A 1 79 ? 11.201 -2.177 -1.184 1.00 87.56 79 GLN A N 1
ATOM 595 C CA . GLN A 1 79 ? 11.149 -1.356 -2.383 1.00 87.56 79 GLN A CA 1
ATOM 596 C C . GLN A 1 79 ? 11.264 -2.236 -3.635 1.00 87.56 79 GLN A C 1
ATOM 598 O O . GLN A 1 79 ? 12.244 -2.957 -3.799 1.00 87.56 79 GLN A O 1
ATOM 603 N N . GLY A 1 80 ? 10.292 -2.105 -4.539 1.00 90.38 80 GLY A N 1
ATOM 604 C CA . GLY A 1 80 ? 10.228 -2.878 -5.782 1.00 90.38 80 GLY A CA 1
ATOM 605 C C . GLY A 1 80 ? 9.367 -4.139 -5.697 1.00 90.38 80 GLY A C 1
ATOM 606 O O . GLY A 1 80 ? 9.188 -4.794 -6.722 1.00 90.38 80 GLY A O 1
ATOM 607 N N . ASP A 1 81 ? 8.809 -4.451 -4.524 1.00 92.12 81 ASP A N 1
ATOM 608 C CA . ASP A 1 81 ? 7.878 -5.567 -4.376 1.00 92.12 81 ASP A CA 1
ATOM 609 C C . ASP A 1 81 ? 6.541 -5.286 -5.072 1.00 92.12 81 ASP A C 1
ATOM 611 O O . ASP A 1 81 ? 6.040 -4.157 -5.103 1.00 92.12 81 ASP A O 1
ATOM 615 N N . TRP A 1 82 ? 5.953 -6.352 -5.611 1.00 91.56 82 TRP A N 1
ATOM 616 C CA . TRP A 1 82 ? 4.589 -6.347 -6.128 1.00 91.56 82 TRP A CA 1
ATOM 617 C C . TRP A 1 82 ? 3.615 -6.632 -4.988 1.00 91.56 82 TRP A C 1
ATOM 619 O O . TRP A 1 82 ? 3.821 -7.570 -4.223 1.00 91.56 82 TRP A O 1
ATOM 629 N N . VAL A 1 83 ? 2.560 -5.826 -4.895 1.00 92.12 83 VAL A N 1
ATOM 630 C CA . VAL A 1 83 ? 1.538 -5.913 -3.844 1.00 92.12 83 VAL A CA 1
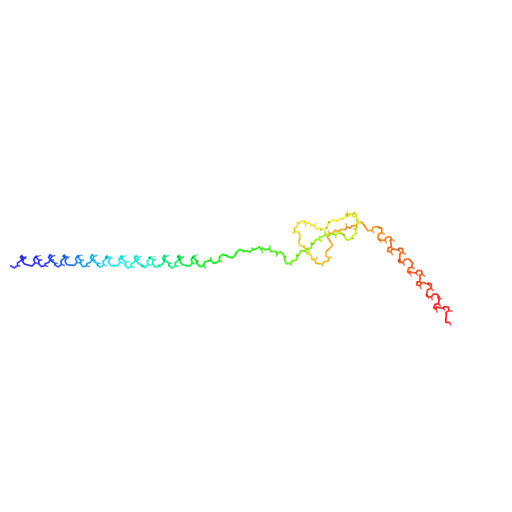ATOM 631 C C . VAL A 1 83 ? 0.146 -5.845 -4.459 1.00 92.12 83 VAL A C 1
ATOM 633 O O . VAL A 1 83 ? -0.053 -5.197 -5.491 1.00 92.12 83 VAL A O 1
ATOM 636 N N . GLU A 1 84 ? -0.816 -6.497 -3.820 1.00 92.00 84 GLU A N 1
ATOM 637 C CA . GLU A 1 84 ? -2.219 -6.502 -4.216 1.00 92.00 84 GLU A CA 1
ATOM 638 C C . GLU A 1 84 ? -3.071 -5.610 -3.300 1.00 92.00 84 GLU A C 1
ATOM 640 O O . GLU A 1 84 ? -2.665 -5.152 -2.227 1.00 92.00 84 GLU A O 1
ATOM 645 N N . ALA A 1 85 ? -4.292 -5.310 -3.746 1.00 89.12 85 ALA A N 1
ATOM 646 C CA . ALA A 1 85 ? -5.213 -4.496 -2.967 1.00 89.12 85 ALA A CA 1
ATOM 647 C C . ALA A 1 85 ? -5.656 -5.244 -1.700 1.00 89.12 85 ALA A C 1
ATOM 649 O O . ALA A 1 85 ? -6.282 -6.298 -1.778 1.00 89.12 85 ALA A O 1
ATOM 650 N N . GLY A 1 86 ? -5.391 -4.644 -0.538 1.00 90.75 86 GLY A N 1
ATOM 651 C CA . GLY A 1 86 ? -5.709 -5.222 0.771 1.00 90.75 86 GLY A CA 1
ATOM 652 C C . GLY A 1 86 ? -4.493 -5.764 1.521 1.00 90.75 86 GLY A C 1
ATOM 653 O O . GLY A 1 86 ? -4.617 -6.056 2.711 1.00 90.75 86 GLY A O 1
ATOM 654 N N . ASP A 1 87 ? -3.327 -5.831 0.877 1.00 92.00 87 ASP A N 1
ATOM 655 C CA . ASP A 1 87 ? -2.101 -6.263 1.537 1.00 92.00 87 ASP A CA 1
ATOM 656 C C . ASP A 1 87 ? -1.667 -5.279 2.625 1.00 92.00 87 ASP A C 1
ATOM 658 O O . ASP A 1 87 ? -1.676 -4.053 2.465 1.00 92.00 87 ASP A O 1
ATOM 662 N N . VAL A 1 88 ? -1.253 -5.835 3.763 1.00 92.44 88 VAL A N 1
ATOM 663 C CA . VAL A 1 88 ? -0.723 -5.047 4.873 1.00 92.44 88 VAL A CA 1
ATOM 664 C C . VAL A 1 88 ? 0.716 -4.671 4.550 1.00 92.44 88 VAL A C 1
ATOM 666 O O . VAL A 1 88 ? 1.609 -5.509 4.589 1.00 92.44 88 VAL A O 1
ATOM 669 N N . LEU A 1 89 ? 0.950 -3.391 4.268 1.00 92.12 89 LEU A N 1
ATOM 670 C CA . LEU A 1 89 ? 2.288 -2.882 3.945 1.00 92.12 89 LEU A CA 1
ATOM 671 C C . LEU A 1 89 ? 3.102 -2.560 5.207 1.00 92.12 89 LEU A C 1
ATOM 673 O O . LEU A 1 89 ? 4.304 -2.823 5.280 1.00 92.12 89 LEU A O 1
ATOM 677 N N . VAL A 1 90 ? 2.442 -1.979 6.212 1.00 91.25 90 VAL A N 1
ATOM 678 C CA . VAL A 1 90 ? 3.050 -1.478 7.452 1.00 91.25 90 VAL A CA 1
ATOM 679 C C . VAL A 1 90 ? 2.081 -1.708 8.610 1.00 91.25 90 VAL A C 1
ATOM 681 O O . VAL A 1 90 ? 0.887 -1.447 8.474 1.00 91.25 90 VAL A O 1
ATOM 684 N N . ALA A 1 91 ? 2.595 -2.154 9.754 1.00 90.81 91 ALA A N 1
ATOM 685 C CA . ALA A 1 91 ? 1.865 -2.155 11.016 1.00 90.81 91 ALA A CA 1
ATOM 686 C C . ALA A 1 91 ? 2.267 -0.944 11.861 1.00 90.81 91 ALA A C 1
ATOM 688 O O . ALA A 1 91 ? 3.450 -0.613 11.991 1.00 90.81 91 ALA A O 1
ATOM 689 N N . LEU A 1 92 ? 1.261 -0.302 12.450 1.00 92.06 92 LEU A N 1
ATOM 690 C CA . LEU A 1 92 ? 1.425 0.764 13.431 1.00 92.06 92 LEU A CA 1
ATOM 691 C C . LEU A 1 92 ? 1.084 0.233 14.823 1.00 92.06 92 LEU A C 1
ATOM 693 O O . LEU A 1 92 ? 0.315 -0.717 14.956 1.00 92.06 92 LEU A O 1
ATOM 697 N N . ASP A 1 93 ? 1.647 0.855 15.853 1.00 90.81 93 ASP A N 1
ATOM 698 C CA . ASP A 1 93 ? 1.246 0.606 17.233 1.00 90.81 93 ASP A CA 1
ATOM 699 C C . ASP A 1 93 ? -0.203 1.068 17.441 1.00 90.81 93 ASP A C 1
ATOM 701 O O . ASP A 1 93 ? -0.532 2.247 17.291 1.00 90.81 93 ASP A O 1
ATOM 705 N N . ASP A 1 94 ? -1.069 0.113 17.763 1.00 89.06 94 ASP A N 1
ATOM 706 C CA . ASP A 1 94 ? -2.511 0.271 17.896 1.00 89.06 94 ASP A CA 1
ATOM 707 C C . ASP A 1 94 ? -2.989 0.157 19.352 1.00 89.06 94 ASP A C 1
ATOM 709 O O . ASP A 1 94 ? -4.194 0.081 19.590 1.00 89.06 94 ASP A O 1
ATOM 713 N N . ALA A 1 95 ? -2.084 0.154 20.341 1.00 89.88 95 ALA A N 1
ATOM 714 C CA . ALA A 1 95 ? -2.435 -0.104 21.740 1.00 89.88 95 ALA A CA 1
ATOM 715 C C . ALA A 1 95 ? -3.541 0.820 22.279 1.00 89.88 95 ALA A C 1
ATOM 717 O O . ALA A 1 95 ? -4.464 0.358 22.953 1.00 89.88 95 ALA A O 1
ATOM 718 N N . VAL A 1 96 ? -3.484 2.113 21.943 1.00 88.81 96 VAL A N 1
ATOM 719 C CA . VAL A 1 96 ? -4.501 3.098 22.350 1.00 88.81 96 VAL A CA 1
ATOM 720 C C . VAL A 1 96 ? -5.841 2.821 21.666 1.00 88.81 96 VAL A C 1
ATOM 722 O O . VAL A 1 96 ? -6.881 2.808 22.324 1.00 88.81 96 VAL A O 1
ATOM 725 N N . SER A 1 97 ? -5.821 2.554 20.359 1.00 88.62 97 SER A N 1
ATOM 726 C CA . SER A 1 97 ? -7.020 2.244 19.574 1.00 88.62 97 SER A CA 1
ATOM 727 C C . SER A 1 97 ? -7.693 0.961 20.060 1.00 88.62 97 SER A C 1
ATOM 729 O O . SER A 1 97 ? -8.910 0.933 20.231 1.00 88.62 97 SER A O 1
ATOM 731 N N . ARG A 1 98 ? -6.909 -0.082 20.354 1.00 91.81 98 ARG A N 1
ATOM 732 C CA . ARG A 1 98 ? -7.403 -1.347 20.906 1.00 91.81 98 ARG A CA 1
ATOM 733 C C . ARG A 1 98 ? -8.062 -1.144 22.269 1.00 91.81 98 ARG A C 1
ATOM 735 O O . ARG A 1 98 ? -9.182 -1.606 22.461 1.00 91.81 98 ARG A O 1
ATOM 742 N N . GLY A 1 99 ? -7.431 -0.386 23.168 1.00 94.81 99 GLY A N 1
ATOM 743 C CA . GLY A 1 99 ? -8.025 -0.064 24.469 1.00 94.81 99 GLY A CA 1
ATOM 744 C C . GLY A 1 99 ? -9.357 0.689 24.350 1.00 94.81 99 GLY A C 1
ATOM 745 O O . GLY A 1 99 ? -10.310 0.382 25.064 1.00 94.81 99 GLY A O 1
ATOM 746 N N . ALA A 1 100 ? -9.465 1.627 23.404 1.00 93.69 100 ALA A N 1
ATOM 747 C CA . ALA A 1 100 ? -10.715 2.344 23.146 1.00 93.69 100 ALA A CA 1
ATOM 748 C C . ALA A 1 100 ? -11.831 1.418 22.625 1.00 93.69 100 ALA A C 1
ATOM 750 O O . ALA A 1 100 ? -12.982 1.543 23.046 1.00 93.69 100 ALA A O 1
ATOM 751 N N . VAL A 1 101 ? -11.498 0.467 21.743 1.00 96.62 101 VAL A N 1
ATOM 752 C CA . VAL A 1 101 ? -12.447 -0.543 21.245 1.00 96.62 101 VAL A CA 1
ATOM 753 C C . VAL A 1 101 ? -12.919 -1.459 22.374 1.00 96.62 101 VAL A C 1
ATOM 755 O O . VAL A 1 101 ? -14.118 -1.701 22.494 1.00 96.62 101 VAL A O 1
ATOM 758 N N . GLU A 1 102 ? -12.012 -1.928 23.231 1.00 97.50 102 GLU A N 1
ATOM 759 C CA . GLU A 1 102 ? -12.355 -2.765 24.388 1.00 97.50 102 GLU A CA 1
ATOM 760 C C . GLU A 1 102 ? -13.292 -2.037 25.359 1.00 97.50 102 GLU A C 1
ATOM 762 O O . GLU A 1 102 ? -14.301 -2.596 25.794 1.00 97.50 102 GLU A O 1
ATOM 767 N N . GLN A 1 103 ? -13.013 -0.765 25.648 1.00 97.69 103 GLN A N 1
ATOM 768 C CA . GLN A 1 103 ? -13.877 0.055 26.493 1.00 97.69 103 GLN A CA 1
ATOM 769 C C . GLN A 1 103 ? -15.270 0.245 25.875 1.00 97.69 103 GLN A C 1
ATOM 771 O O . GLN A 1 103 ? -16.279 0.128 26.573 1.00 97.69 103 GLN A O 1
ATOM 776 N N . ALA A 1 104 ? -15.344 0.513 24.568 1.00 97.38 104 ALA A N 1
ATOM 777 C CA . ALA A 1 104 ? -16.613 0.655 23.862 1.00 97.38 104 ALA A CA 1
ATOM 778 C C . ALA A 1 104 ? -17.413 -0.658 23.843 1.00 97.38 104 ALA A C 1
ATOM 780 O O . ALA A 1 104 ? -18.627 -0.642 24.044 1.00 97.38 104 ALA A O 1
ATOM 781 N N . ALA A 1 105 ? -16.742 -1.798 23.662 1.00 97.81 105 ALA A N 1
ATOM 782 C CA . ALA A 1 105 ? -17.369 -3.115 23.699 1.00 97.81 105 ALA A CA 1
ATOM 783 C C . ALA A 1 105 ? -17.939 -3.443 25.090 1.00 97.81 105 ALA A C 1
ATOM 785 O O . ALA A 1 105 ? -19.050 -3.964 25.190 1.00 97.81 105 ALA A O 1
ATOM 786 N N . ALA A 1 106 ? -17.228 -3.089 26.165 1.00 98.06 106 ALA A N 1
ATOM 787 C CA . ALA A 1 106 ? -17.727 -3.255 27.529 1.00 98.06 106 ALA A CA 1
ATOM 788 C C . ALA A 1 106 ? -18.980 -2.399 27.792 1.00 98.06 106 ALA A C 1
ATOM 790 O O . ALA A 1 106 ? -19.966 -2.900 28.333 1.00 98.06 106 ALA A O 1
ATOM 791 N N . ALA A 1 107 ? -18.974 -1.137 27.351 1.00 97.81 107 ALA A N 1
ATOM 792 C CA . ALA A 1 107 ? -20.133 -0.252 27.467 1.00 97.81 107 ALA A CA 1
ATOM 793 C C . ALA A 1 107 ? -21.342 -0.765 26.661 1.00 97.81 107 ALA A C 1
ATOM 795 O O . ALA A 1 107 ? -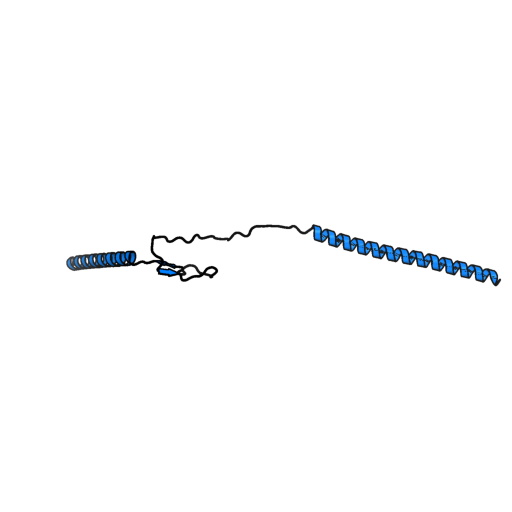22.481 -0.684 27.125 1.00 97.81 107 ALA A O 1
ATOM 796 N N . LEU A 1 108 ? -21.100 -1.331 25.473 1.00 98.06 108 LEU A N 1
ATOM 797 C CA . LEU A 1 108 ? -22.141 -1.966 24.665 1.00 98.06 108 LEU A CA 1
ATOM 798 C C . LEU A 1 108 ? -22.758 -3.164 25.399 1.00 98.06 108 LEU A C 1
ATOM 800 O O . LEU A 1 108 ? -23.979 -3.240 25.514 1.00 98.06 108 LEU A O 1
ATOM 804 N N . ALA A 1 109 ? -21.929 -4.055 25.947 1.00 98.06 109 ALA A N 1
ATOM 805 C CA . ALA A 1 109 ? -22.396 -5.227 26.686 1.00 98.06 109 ALA A CA 1
ATOM 806 C C . ALA A 1 109 ? -23.237 -4.844 27.920 1.00 98.06 109 ALA A C 1
ATOM 808 O O . ALA A 1 109 ? -24.259 -5.474 28.200 1.00 98.06 109 ALA A O 1
ATOM 809 N N . GLU A 1 110 ? -22.848 -3.788 28.640 1.00 97.88 110 GLU A N 1
ATOM 810 C CA . GLU A 1 110 ? -23.627 -3.259 29.765 1.00 97.88 110 GLU A CA 1
ATOM 811 C C . GLU A 1 110 ? -24.999 -2.735 29.312 1.00 97.88 110 GLU A C 1
ATOM 813 O O . GLU A 1 110 ? -26.028 -3.068 29.911 1.00 97.88 110 GLU A O 1
ATOM 818 N N . ALA A 1 111 ? -25.037 -1.963 28.223 1.00 97.25 111 ALA A N 1
ATOM 819 C CA . ALA A 1 111 ? -26.277 -1.432 27.665 1.00 97.25 111 ALA A CA 1
ATOM 820 C C . ALA A 1 111 ? -27.215 -2.548 27.169 1.00 97.25 111 ALA A C 1
ATOM 822 O O . ALA A 1 111 ? -28.425 -2.502 27.416 1.00 97.25 111 ALA A O 1
ATOM 823 N N . GLU A 1 112 ? -26.672 -3.575 26.515 1.00 97.44 112 GLU A N 1
ATOM 824 C CA . GLU A 1 112 ? -27.427 -4.748 26.070 1.00 97.44 112 GLU A CA 1
ATOM 825 C C . GLU A 1 112 ? -28.007 -5.535 27.251 1.00 97.44 112 GLU A C 1
ATOM 827 O O . GLU A 1 112 ? -29.185 -5.903 27.228 1.00 97.44 112 GLU A O 1
ATOM 832 N N . ALA A 1 113 ? -27.227 -5.731 28.319 1.00 97.19 113 ALA A N 1
ATOM 833 C CA . ALA A 1 113 ? -27.693 -6.388 29.537 1.00 97.19 113 ALA A CA 1
ATOM 834 C C . ALA A 1 113 ? -28.819 -5.596 30.224 1.00 97.19 113 ALA A C 1
ATOM 836 O O . ALA A 1 113 ? -29.825 -6.174 30.652 1.00 97.19 113 ALA A O 1
ATOM 837 N N . ALA A 1 114 ? -28.693 -4.268 30.293 1.00 95.88 114 ALA A N 1
ATOM 838 C CA . ALA A 1 114 ? -29.736 -3.398 30.828 1.00 95.88 114 ALA A CA 1
ATOM 839 C C . ALA A 1 114 ? -31.026 -3.487 29.996 1.00 95.88 114 ALA A C 1
ATOM 841 O O . ALA A 1 114 ? -32.118 -3.644 30.548 1.00 95.88 114 ALA A O 1
ATOM 842 N N . LEU A 1 115 ? -30.908 -3.459 28.668 1.00 96.38 115 LEU A N 1
ATOM 843 C CA . LEU A 1 115 ? -32.039 -3.583 27.753 1.00 96.38 115 LEU A CA 1
ATOM 844 C C . LEU A 1 115 ? -32.722 -4.954 27.859 1.00 96.38 115 LEU A C 1
ATOM 846 O O . LEU A 1 115 ? -33.952 -5.022 27.881 1.00 96.38 115 LEU A O 1
ATOM 850 N N . ALA A 1 116 ? -31.954 -6.038 27.977 1.00 95.88 116 ALA A N 1
ATOM 851 C CA . ALA A 1 116 ? -32.493 -7.378 28.197 1.00 95.88 116 ALA A CA 1
ATOM 852 C C . ALA A 1 116 ? -33.284 -7.456 29.512 1.00 95.88 116 ALA A C 1
ATOM 854 O O . ALA A 1 116 ? -34.400 -7.977 29.532 1.00 95.88 116 ALA A O 1
ATOM 855 N N . LYS A 1 117 ? -32.754 -6.868 30.591 1.00 94.38 117 LYS A N 1
ATOM 856 C CA . LYS A 1 117 ? -33.432 -6.804 31.892 1.00 94.38 117 LYS A CA 1
ATOM 857 C C . LYS A 1 117 ? -34.745 -6.021 31.824 1.00 94.38 117 LYS A C 1
ATOM 859 O O . LYS A 1 117 ? -35.743 -6.465 32.386 1.00 94.38 117 LYS A O 1
ATOM 864 N N . LEU A 1 118 ? -34.764 -4.887 31.123 1.00 94.81 118 LEU A N 1
ATOM 865 C CA . LEU A 1 118 ? -35.977 -4.084 30.939 1.00 94.81 118 LEU A CA 1
ATOM 866 C C . LEU A 1 118 ? -37.040 -4.828 30.125 1.00 94.81 118 LEU A C 1
ATOM 868 O O . LEU A 1 118 ? -38.213 -4.787 30.481 1.00 94.81 118 LEU A O 1
ATOM 872 N N . LYS A 1 119 ? -36.638 -5.545 29.070 1.00 94.12 119 LYS A N 1
ATOM 873 C CA . LYS A 1 119 ? -37.558 -6.363 28.267 1.00 94.12 119 LYS A CA 1
ATOM 874 C C . LYS A 1 119 ? -38.139 -7.533 29.062 1.00 94.12 119 LYS A C 1
ATOM 876 O O . LYS A 1 119 ? -39.332 -7.780 28.960 1.00 94.12 119 LYS A O 1
ATOM 881 N N . ALA A 1 120 ? -37.320 -8.217 29.861 1.00 91.81 120 ALA A N 1
ATOM 882 C CA . ALA A 1 120 ? -37.763 -9.341 30.686 1.00 91.81 120 ALA A CA 1
ATOM 883 C C . ALA A 1 120 ? -38.677 -8.916 31.849 1.00 91.81 120 ALA A C 1
ATOM 885 O O . ALA A 1 120 ? -39.515 -9.696 32.279 1.00 91.81 120 ALA A O 1
ATOM 886 N N . GLY A 1 121 ? -38.519 -7.693 32.368 1.00 81.56 121 GLY A N 1
ATOM 887 C CA . GLY A 1 121 ? -39.386 -7.146 33.418 1.00 81.56 121 GLY A CA 1
ATOM 888 C C . GLY A 1 121 ? -40.699 -6.528 32.920 1.00 81.56 121 GLY A C 1
ATOM 889 O O . GLY A 1 121 ? -41.511 -6.121 33.744 1.00 81.56 121 GLY A O 1
ATOM 890 N N . ALA A 1 122 ? -40.897 -6.415 31.602 1.00 67.88 122 ALA A N 1
ATOM 891 C CA . ALA A 1 122 ? -42.079 -5.808 30.980 1.00 67.88 122 ALA A CA 1
ATOM 892 C C . ALA A 1 122 ? -43.126 -6.834 30.490 1.00 67.88 122 ALA A C 1
ATOM 894 O O . ALA A 1 122 ? -44.121 -6.443 29.877 1.00 67.88 122 ALA A O 1
ATOM 895 N N . SER A 1 123 ? -42.901 -8.123 30.753 1.00 52.56 123 SER A N 1
ATOM 896 C CA . SER A 1 123 ? -43.804 -9.255 30.497 1.00 52.56 123 SER A CA 1
ATOM 897 C C . SER A 1 123 ? -44.217 -9.911 31.804 1.00 52.56 123 SER A C 1
ATOM 899 O O . SER A 1 123 ? -45.416 -10.232 31.944 1.00 52.56 123 SER A O 1
#

Foldseek 3Di:
DVVVVVVVVVVVVVVVVVVVVVVVVVVVVVVVVVVVVVVVVVVVVVVPDDDDDDDDDDPDDDDDDDPDDFAWPDADDDPPDDDDPPDDGTDGDCPVVVVVVVVVVVVVVVVVVVVVVVVVVVD